Protein AF-A0A0L6JW85-F1 (afdb_monomer)

Solvent-accessible surface area (backbone atoms only — not comparable to full-atom values): 7751 Å² total; per-residue (Å²): 110,70,72,57,54,54,51,54,51,52,54,51,47,41,62,76,71,61,46,71,93,61,71,61,49,49,80,41,59,52,75,44,17,59,88,70,50,96,71,36,76,50,31,93,56,76,47,63,32,35,76,46,36,33,34,65,87,75,48,24,35,46,33,55,72,53,40,54,49,52,30,53,77,66,74,39,53,58,65,80,88,80,83,85,83,65,98,56,86,49,68,66,52,49,50,54,54,48,73,68,34,49,26,94,68,28,73,90,41,65,37,96,70,82,88,87,75,64,69,77,46,39,66,51,84,81,126

Radius of gyration: 16.47 Å; Cα contacts (8 Å, |Δi|>4): 156; chains: 1; bounding box: 37×32×45 Å

Foldseek 3Di:
DVVVVVVVLLQVLCVVVVVVQQPQKDWDWDWAAPPPDPPNVLDPDTFTATEWMAHPVVLWIDFPVVSVVVCVSSVHHYDDDDDQDDPDPPPVSQVVVQQPAADPSDRVHRDPGDDDDDRRGTDGPDD

Structure (mmCIF, N/CA/C/O backbone):
data_AF-A0A0L6JW85-F1
#
_entry.id   AF-A0A0L6JW85-F1
#
loop_
_atom_site.group_PDB
_atom_site.id
_atom_site.type_symbol
_atom_site.label_atom_id
_atom_site.label_alt_id
_atom_site.label_comp_id
_atom_site.label_asym_id
_atom_site.label_entity_id
_atom_site.label_seq_id
_atom_site.pdbx_PDB_ins_code
_atom_site.Cartn_x
_atom_site.Cartn_y
_atom_site.Cartn_z
_atom_site.occupancy
_atom_site.B_iso_or_equiv
_atom_site.auth_seq_id
_atom_site.auth_comp_id
_atom_site.auth_asym_id
_atom_site.auth_atom_id
_atom_site.pdbx_PDB_model_num
ATOM 1 N N . MET A 1 1 ? 10.614 -0.913 19.929 1.00 64.44 1 MET A N 1
ATOM 2 C CA . MET A 1 1 ? 9.932 0.344 20.285 1.00 64.44 1 MET A CA 1
ATOM 3 C C . MET A 1 1 ? 9.219 0.916 19.067 1.00 64.44 1 MET A C 1
ATOM 5 O O . MET A 1 1 ? 8.010 0.795 19.039 1.00 64.44 1 MET A O 1
ATOM 9 N N . PHE A 1 2 ? 9.934 1.290 17.998 1.00 76.56 2 PHE A N 1
ATOM 10 C CA . PHE A 1 2 ? 9.348 1.812 16.744 1.00 76.56 2 PHE A CA 1
ATOM 11 C C . PHE A 1 2 ? 8.121 1.063 16.174 1.00 76.56 2 PHE A C 1
ATOM 13 O O . PHE A 1 2 ? 7.145 1.697 15.807 1.00 76.56 2 PHE A O 1
ATOM 20 N N . TYR A 1 3 ? 8.130 -0.276 16.135 1.00 78.56 3 TYR A N 1
ATOM 21 C CA . TYR A 1 3 ? 6.990 -1.065 15.630 1.00 78.56 3 TYR A CA 1
ATOM 22 C C . TYR A 1 3 ? 5.679 -0.798 16.390 1.00 78.56 3 TYR A C 1
ATOM 24 O O . TYR A 1 3 ? 4.623 -0.696 15.776 1.00 78.56 3 TYR A O 1
ATOM 32 N N . PHE A 1 4 ? 5.755 -0.671 17.719 1.00 86.56 4 PHE A N 1
ATOM 33 C CA . PHE A 1 4 ? 4.589 -0.377 18.552 1.00 86.56 4 PHE A CA 1
ATOM 34 C C . PHE A 1 4 ? 4.155 1.081 18.392 1.00 86.56 4 PHE A C 1
ATOM 36 O O . PHE A 1 4 ? 2.969 1.337 18.268 1.00 86.56 4 PHE A O 1
ATOM 43 N N . GLU A 1 5 ? 5.108 2.014 18.281 1.00 89.44 5 GLU A N 1
ATOM 44 C CA . GLU A 1 5 ? 4.818 3.439 18.053 1.00 89.44 5 GLU A CA 1
ATOM 45 C C . GLU A 1 5 ? 4.014 3.664 16.762 1.00 89.44 5 GLU A C 1
ATOM 47 O O . GLU A 1 5 ? 3.039 4.412 16.772 1.00 89.44 5 GLU A O 1
ATOM 52 N N . VAL A 1 6 ?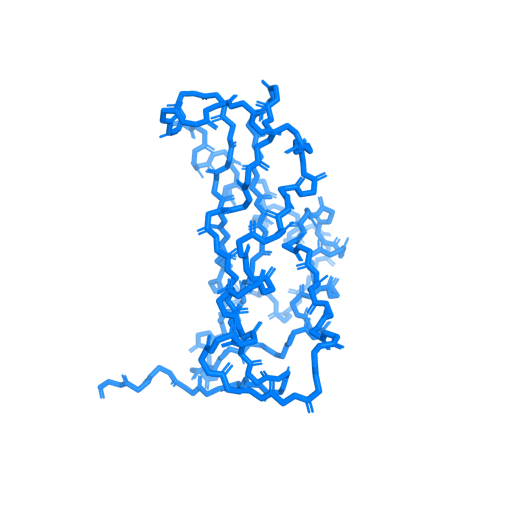 4.378 2.980 15.670 1.00 91.00 6 VAL A N 1
ATOM 53 C CA . VAL A 1 6 ? 3.626 3.035 14.403 1.00 91.00 6 VAL A CA 1
ATOM 54 C C . VAL A 1 6 ? 2.214 2.467 14.581 1.00 91.00 6 VAL A C 1
ATOM 56 O O . VAL A 1 6 ? 1.245 3.084 14.142 1.00 91.00 6 VAL A O 1
ATOM 59 N N . GLY A 1 7 ? 2.080 1.315 15.245 1.00 92.62 7 GLY A N 1
ATOM 60 C CA . GLY A 1 7 ? 0.775 0.700 15.514 1.00 92.62 7 GLY A CA 1
ATOM 61 C C . GLY A 1 7 ? -0.144 1.580 16.370 1.00 92.62 7 GLY A C 1
ATOM 62 O O . GLY A 1 7 ? -1.324 1.734 16.046 1.00 92.62 7 GLY A O 1
ATOM 63 N N . ASP A 1 8 ? 0.404 2.209 17.411 1.00 94.50 8 ASP A N 1
ATOM 64 C CA . ASP A 1 8 ? -0.315 3.131 18.294 1.00 94.50 8 ASP A CA 1
ATOM 65 C C . ASP A 1 8 ? -0.738 4.404 17.545 1.00 94.50 8 ASP A C 1
ATOM 67 O O . ASP A 1 8 ? -1.852 4.904 17.723 1.00 94.50 8 ASP A O 1
ATOM 71 N N . GLU A 1 9 ? 0.126 4.938 16.672 1.00 94.44 9 GLU A N 1
ATOM 72 C CA . GLU A 1 9 ? -0.206 6.097 15.844 1.00 94.44 9 GLU A CA 1
ATOM 73 C C . GLU A 1 9 ? -1.372 5.804 14.897 1.00 94.44 9 GLU A C 1
ATOM 75 O O . GLU A 1 9 ? -2.317 6.595 14.832 1.00 94.44 9 GLU A O 1
ATOM 80 N N . ILE A 1 10 ? -1.318 4.675 14.187 1.00 95.12 10 ILE A N 1
ATOM 81 C CA . ILE A 1 10 ? -2.353 4.275 13.230 1.00 95.12 10 ILE A CA 1
ATOM 82 C C . ILE A 1 10 ? -3.680 4.030 13.952 1.00 95.12 10 ILE A C 1
ATOM 84 O O . ILE A 1 10 ? -4.697 4.590 13.544 1.00 95.12 10 ILE A O 1
ATOM 88 N N . SER A 1 11 ? -3.665 3.279 15.057 1.00 94.81 11 SER A N 1
ATOM 89 C CA . SER A 1 11 ? -4.863 3.014 15.869 1.00 94.81 11 SER A CA 1
ATOM 90 C C . SER A 1 11 ? -5.520 4.317 16.330 1.00 94.81 11 SER A C 1
ATOM 92 O O . SER A 1 11 ? -6.707 4.542 16.102 1.00 94.81 11 SER A O 1
ATOM 94 N N . ARG A 1 12 ? -4.724 5.250 16.866 1.00 95.69 12 ARG A N 1
ATOM 95 C CA . ARG A 1 12 ? -5.208 6.570 17.293 1.00 95.69 12 ARG A CA 1
ATOM 96 C C . ARG A 1 12 ? -5.783 7.392 16.137 1.00 95.69 12 ARG A C 1
ATOM 98 O O . ARG A 1 12 ? -6.754 8.121 16.330 1.00 95.69 12 ARG A O 1
ATOM 105 N N . LYS A 1 13 ? -5.196 7.323 14.938 1.00 96.06 13 LYS A N 1
ATOM 106 C CA . LYS A 1 13 ? -5.729 8.006 13.745 1.00 96.06 13 LYS A CA 1
ATOM 107 C C . LYS A 1 13 ? -7.082 7.426 13.326 1.00 96.06 13 LYS A C 1
ATOM 109 O O . LYS A 1 13 ? -7.987 8.209 13.045 1.00 96.06 13 LYS A O 1
ATOM 114 N N . ILE A 1 14 ? -7.228 6.099 13.330 1.00 96.06 14 ILE A N 1
ATOM 115 C CA . ILE A 1 14 ? -8.497 5.413 13.033 1.00 96.06 14 ILE A CA 1
ATOM 116 C C . ILE A 1 14 ? -9.580 5.854 14.024 1.00 96.06 14 ILE A C 1
ATOM 118 O O . ILE A 1 14 ? -10.656 6.279 13.601 1.00 96.06 14 ILE A O 1
ATOM 122 N N . GLU A 1 15 ? -9.277 5.831 15.325 1.00 95.19 15 GLU A N 1
ATOM 123 C CA . GLU A 1 15 ? -10.203 6.249 16.385 1.00 95.19 15 GLU A CA 1
ATOM 124 C C . GLU A 1 15 ? -10.612 7.721 16.248 1.00 95.19 15 GLU A C 1
ATOM 126 O O . GLU A 1 15 ? -11.800 8.037 16.249 1.00 95.19 15 GLU A O 1
ATOM 131 N N . ASN A 1 16 ? -9.644 8.624 16.069 1.00 96.19 16 ASN A N 1
ATOM 132 C CA . ASN A 1 16 ? -9.907 10.061 15.959 1.00 96.19 16 ASN A CA 1
ATOM 133 C C . ASN A 1 16 ? -10.728 10.427 14.719 1.00 96.19 16 ASN A C 1
ATOM 135 O O . ASN A 1 16 ? -11.528 11.361 14.769 1.00 96.19 16 ASN A O 1
ATOM 139 N N . LYS A 1 17 ? -10.507 9.731 13.597 1.00 95.75 17 LYS A N 1
ATOM 140 C CA . LYS A 1 17 ? -11.254 9.958 12.353 1.00 95.75 17 LYS A CA 1
ATOM 141 C C . LYS A 1 17 ? -12.593 9.212 12.331 1.00 95.75 17 LYS A C 1
ATOM 143 O O . LYS A 1 17 ? -13.432 9.535 11.496 1.00 95.75 17 LYS A O 1
ATOM 148 N N . GLY A 1 18 ? -12.815 8.262 13.243 1.00 94.44 18 GLY A N 1
ATOM 149 C CA . GLY A 1 18 ? -14.057 7.492 13.332 1.00 94.44 18 GLY A CA 1
ATOM 150 C C . GLY A 1 18 ? -14.303 6.598 12.114 1.00 94.44 18 GLY A C 1
ATOM 151 O O . GLY A 1 18 ? -15.440 6.480 11.661 1.00 94.44 18 GLY A O 1
ATOM 152 N N . ILE A 1 19 ? -13.244 6.009 11.544 1.00 92.81 19 ILE A N 1
ATOM 153 C CA . ILE A 1 19 ? -13.340 5.198 10.320 1.00 92.81 19 ILE A CA 1
ATOM 154 C C . ILE A 1 19 ? -13.812 3.787 10.687 1.00 92.81 19 ILE A C 1
ATOM 156 O O . ILE A 1 19 ? -13.012 2.891 10.953 1.00 92.81 19 ILE A O 1
ATOM 160 N N . GLU A 1 20 ? -15.128 3.585 10.706 1.00 92.38 20 GLU A N 1
ATOM 161 C CA . GLU A 1 20 ? -15.754 2.320 11.118 1.00 92.38 20 GLU A CA 1
ATOM 162 C C . GLU A 1 20 ? -15.278 1.111 10.296 1.00 92.38 20 GLU A C 1
ATOM 164 O O . GLU A 1 20 ? -15.108 0.023 10.841 1.00 92.38 20 GLU A O 1
ATOM 169 N N . GLN A 1 21 ? -14.993 1.296 9.005 1.00 93.44 21 GLN A N 1
ATOM 170 C CA . GLN A 1 21 ? -14.492 0.244 8.113 1.00 93.44 21 GLN A CA 1
ATOM 171 C C . GLN A 1 21 ? -13.107 -0.288 8.514 1.00 93.44 21 GLN A C 1
ATOM 173 O O . GLN A 1 21 ? -12.706 -1.339 8.023 1.00 93.44 21 GLN A O 1
ATOM 178 N N . LEU A 1 22 ? -12.375 0.422 9.379 1.00 95.44 22 LEU A N 1
ATOM 179 C CA . LEU A 1 22 ? -11.034 0.054 9.839 1.00 95.44 22 LEU A CA 1
ATOM 180 C C . LEU A 1 22 ? -10.998 -0.378 11.313 1.00 95.44 22 LEU A C 1
ATOM 182 O O . LEU A 1 22 ? -9.913 -0.499 11.875 1.00 95.44 22 LEU A O 1
ATOM 186 N N . LYS A 1 23 ? -12.147 -0.612 11.962 1.00 90.81 23 LYS A N 1
ATOM 187 C CA . LYS A 1 23 ? -12.176 -1.034 13.375 1.00 90.81 23 LYS A CA 1
ATOM 188 C C . LYS A 1 23 ? -11.552 -2.407 13.613 1.00 90.81 23 LYS A C 1
ATOM 190 O O . LYS A 1 23 ? -10.767 -2.561 14.540 1.00 90.81 23 LYS A O 1
ATOM 195 N N . ASP A 1 24 ? -11.889 -3.377 12.767 1.00 93.88 24 ASP A N 1
ATOM 196 C CA . ASP A 1 24 ? -11.497 -4.783 12.930 1.00 93.88 24 ASP A CA 1
ATOM 197 C C . ASP A 1 24 ? -10.692 -5.266 11.718 1.00 93.88 24 ASP A C 1
ATOM 199 O O . ASP A 1 24 ? -11.037 -6.240 11.042 1.00 93.88 24 ASP A O 1
ATOM 203 N N . VAL A 1 25 ? -9.618 -4.541 11.409 1.00 95.69 25 VAL A N 1
ATOM 204 C CA . VAL A 1 25 ? -8.750 -4.847 10.269 1.00 95.69 25 VAL A CA 1
ATOM 205 C C . VAL A 1 25 ? -7.313 -5.107 10.700 1.00 95.69 25 VAL A C 1
ATOM 207 O O . VAL A 1 25 ? -6.848 -4.649 11.742 1.00 95.69 25 VAL A O 1
ATOM 210 N N . ILE A 1 26 ? -6.581 -5.812 9.846 1.00 96.00 26 ILE A N 1
ATOM 211 C CA . ILE A 1 26 ? -5.129 -5.939 9.908 1.00 96.00 26 ILE A CA 1
ATOM 212 C C . ILE A 1 26 ? -4.553 -5.133 8.746 1.00 96.00 26 ILE A C 1
ATOM 214 O O . ILE A 1 26 ? -4.848 -5.415 7.584 1.00 96.00 26 ILE A O 1
ATOM 218 N N . ILE A 1 27 ? -3.725 -4.135 9.054 1.00 96.06 27 ILE A N 1
ATOM 219 C CA . ILE A 1 27 ? -3.026 -3.327 8.048 1.00 96.06 27 ILE A CA 1
ATOM 220 C C . ILE A 1 27 ? -1.632 -3.914 7.838 1.00 96.06 27 ILE A C 1
ATOM 222 O O . ILE A 1 27 ? -0.814 -3.951 8.758 1.00 96.06 27 ILE A O 1
ATOM 226 N N . TYR A 1 28 ? -1.363 -4.359 6.614 1.00 95.56 28 TYR A N 1
ATOM 227 C CA . TYR A 1 28 ? -0.072 -4.888 6.202 1.00 95.56 28 TYR A CA 1
ATOM 228 C C . TYR A 1 28 ? 0.741 -3.814 5.485 1.00 95.56 28 TYR A C 1
ATOM 230 O O . TYR A 1 28 ? 0.249 -3.093 4.613 1.00 95.56 28 TYR A O 1
ATOM 238 N N . GLY A 1 29 ? 2.019 -3.737 5.832 1.00 94.19 29 GLY A N 1
ATOM 239 C CA . GLY A 1 29 ? 2.952 -2.810 5.220 1.00 94.19 29 GLY A CA 1
ATOM 240 C C . GLY A 1 29 ? 4.396 -3.206 5.479 1.00 94.19 29 GLY A C 1
ATOM 241 O O . GLY A 1 29 ? 4.681 -4.063 6.316 1.00 94.19 29 GLY A O 1
ATOM 242 N N . GLU A 1 30 ? 5.299 -2.562 4.754 1.00 90.94 30 GLU A N 1
ATOM 243 C CA . GLU A 1 30 ? 6.737 -2.736 4.907 1.00 90.94 30 GLU A CA 1
ATOM 244 C C . GLU A 1 30 ? 7.287 -1.625 5.803 1.00 90.94 30 GLU A C 1
ATOM 246 O O . GLU A 1 30 ? 7.050 -0.435 5.568 1.00 90.94 30 GLU A O 1
ATOM 251 N N . LEU A 1 31 ? 8.034 -2.006 6.839 1.00 88.44 31 LEU A N 1
ATOM 252 C CA . LEU A 1 31 ? 8.810 -1.049 7.618 1.00 88.44 31 LEU A CA 1
ATOM 253 C C . LEU A 1 31 ? 10.157 -0.847 6.938 1.00 88.44 31 LEU A C 1
ATOM 255 O O . LEU A 1 31 ? 10.983 -1.751 6.865 1.00 88.44 31 LEU A O 1
ATOM 259 N N . CYS A 1 32 ? 10.388 0.372 6.477 1.00 84.88 32 CYS A N 1
ATOM 260 C CA . CYS A 1 32 ? 11.554 0.744 5.697 1.00 84.88 32 CYS A CA 1
ATOM 261 C C . CYS A 1 32 ? 12.438 1.724 6.467 1.00 84.88 32 CYS A C 1
ATOM 263 O O . CYS A 1 32 ? 11.967 2.448 7.343 1.00 84.88 32 CYS A O 1
ATOM 265 N N . GLY A 1 33 ? 13.723 1.778 6.115 1.00 80.06 33 GLY A N 1
ATOM 266 C CA . GLY A 1 33 ? 14.658 2.790 6.613 1.00 80.06 33 GLY A CA 1
ATOM 267 C C . GLY A 1 33 ? 15.835 2.239 7.420 1.00 80.06 33 GLY A C 1
ATOM 268 O O . GLY A 1 33 ? 16.103 1.028 7.435 1.00 80.06 33 GLY A O 1
ATOM 269 N N . PRO A 1 34 ? 16.603 3.129 8.068 1.00 72.94 34 PRO A N 1
ATOM 270 C CA . PRO A 1 34 ? 17.906 2.790 8.610 1.00 72.94 34 PRO A CA 1
ATOM 271 C C . PRO A 1 34 ? 17.805 1.758 9.737 1.00 72.94 34 PRO A C 1
ATOM 273 O O . PRO A 1 34 ? 16.977 1.854 10.654 1.00 72.94 34 PRO A O 1
ATOM 276 N N . LYS A 1 35 ? 18.736 0.797 9.703 1.00 72.25 35 LYS A N 1
ATOM 277 C CA . LYS A 1 35 ? 18.889 -0.298 10.678 1.00 72.25 35 LYS A CA 1
ATOM 278 C C . LYS A 1 35 ? 17.767 -1.353 10.662 1.00 72.25 35 LYS A C 1
ATOM 280 O O . LYS 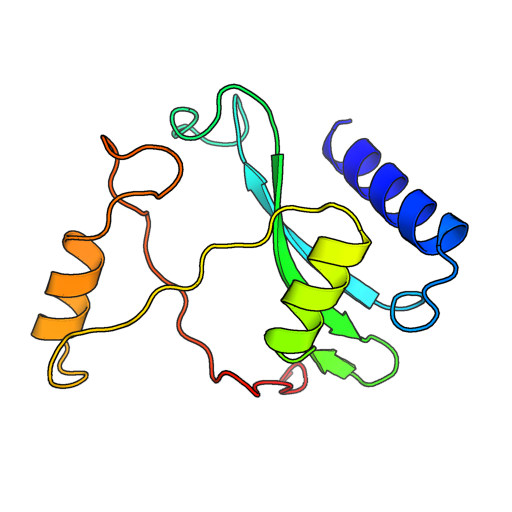A 1 35 ? 17.741 -2.169 11.578 1.00 72.25 35 LYS A O 1
ATOM 285 N N . ILE A 1 36 ? 16.871 -1.353 9.667 1.00 71.75 36 ILE A N 1
ATOM 286 C CA . ILE A 1 36 ? 15.865 -2.421 9.491 1.00 71.75 36 ILE A CA 1
ATOM 287 C C . ILE A 1 36 ? 16.417 -3.545 8.603 1.00 71.75 36 ILE A C 1
ATOM 289 O O . ILE A 1 36 ? 16.398 -4.706 8.999 1.00 71.75 36 ILE A O 1
ATOM 293 N N . GLN A 1 37 ? 17.018 -3.203 7.461 1.00 65.50 37 GLN A N 1
ATOM 294 C CA . GLN A 1 37 ? 17.763 -4.141 6.616 1.00 65.50 37 GLN A CA 1
ATOM 295 C C . GLN A 1 37 ? 19.145 -3.578 6.244 1.00 65.50 37 GLN A C 1
ATOM 297 O O . GLN A 1 37 ? 19.412 -2.386 6.408 1.00 65.50 37 GLN A O 1
ATOM 302 N N . LYS A 1 38 ? 20.036 -4.426 5.700 1.00 57.28 38 LYS A N 1
ATOM 303 C CA . LYS A 1 38 ? 21.348 -3.996 5.166 1.00 57.28 38 LYS A CA 1
ATOM 304 C C . LYS A 1 38 ? 21.221 -2.990 4.007 1.00 57.28 38 LYS A C 1
ATOM 306 O O . LYS A 1 38 ? 22.175 -2.273 3.733 1.00 57.28 38 LYS A O 1
ATOM 311 N N . GLY A 1 39 ? 20.055 -2.921 3.362 1.00 53.47 39 GLY A N 1
ATOM 312 C CA . GLY A 1 39 ? 19.718 -1.990 2.283 1.00 53.47 39 GLY A CA 1
ATOM 313 C C . GLY A 1 39 ? 19.164 -0.645 2.755 1.00 53.47 39 GLY A C 1
ATOM 314 O O . GLY A 1 39 ? 18.264 -0.117 2.117 1.00 53.47 39 GLY A O 1
ATOM 315 N N . GLY A 1 40 ? 19.675 -0.073 3.851 1.00 54.44 40 GLY A N 1
ATOM 316 C CA . GLY A 1 40 ? 19.238 1.220 4.412 1.00 54.44 40 GLY A CA 1
ATOM 317 C C . GLY A 1 40 ? 19.449 2.453 3.515 1.00 54.44 40 GLY A C 1
ATOM 318 O O . GLY A 1 40 ? 19.461 3.564 4.024 1.00 54.44 40 GLY A O 1
ATOM 319 N N . ASN A 1 41 ? 19.624 2.270 2.207 1.00 63.44 41 ASN A N 1
ATOM 320 C CA . ASN A 1 41 ? 19.900 3.321 1.231 1.00 63.44 41 ASN A CA 1
ATOM 321 C C . ASN A 1 41 ? 18.627 3.886 0.581 1.00 63.44 41 ASN A C 1
ATOM 323 O O . ASN A 1 41 ? 18.724 4.795 -0.236 1.00 63.44 41 ASN A O 1
ATOM 327 N N . TYR A 1 42 ? 17.445 3.341 0.884 1.00 66.38 42 TYR A N 1
ATOM 328 C CA . TYR A 1 42 ? 16.189 3.801 0.278 1.00 66.38 42 TYR A CA 1
ATOM 329 C C . TYR A 1 42 ? 15.543 4.971 1.024 1.00 66.38 42 TYR A C 1
ATOM 331 O O . TYR A 1 42 ? 14.830 5.753 0.406 1.00 66.38 42 TYR A O 1
ATOM 339 N N . PHE A 1 43 ? 15.777 5.090 2.334 1.00 71.19 43 PH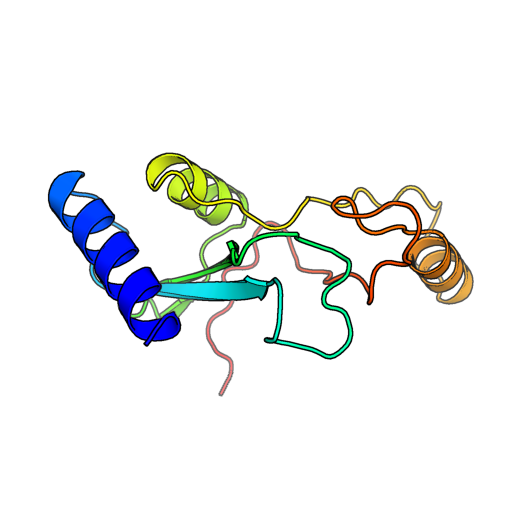E A N 1
ATOM 340 C CA . PHE A 1 43 ? 15.174 6.127 3.167 1.00 71.19 43 PHE A CA 1
ATOM 341 C C . PHE A 1 43 ? 16.154 6.582 4.241 1.00 71.19 43 PHE A C 1
ATOM 343 O O . PHE A 1 43 ? 16.777 5.749 4.902 1.00 71.19 43 PHE A O 1
ATOM 350 N N . GLU A 1 44 ? 16.251 7.896 4.425 1.00 71.62 44 GLU A N 1
ATOM 351 C CA . GLU A 1 44 ? 17.043 8.506 5.497 1.00 71.62 44 GLU A CA 1
ATOM 352 C C . GLU A 1 44 ? 16.380 8.295 6.867 1.00 71.62 44 GLU A C 1
ATOM 354 O O . GLU A 1 44 ? 17.066 8.018 7.849 1.00 71.62 44 GLU A O 1
ATOM 359 N N . ASP A 1 45 ? 15.043 8.311 6.899 1.00 79.62 45 ASP A N 1
ATOM 360 C CA . ASP A 1 45 ? 14.216 8.069 8.081 1.00 79.62 45 ASP A CA 1
ATOM 361 C C . ASP A 1 45 ? 13.486 6.725 8.018 1.00 79.62 45 ASP A C 1
ATOM 363 O O . ASP A 1 45 ? 13.374 6.085 6.968 1.00 79.62 45 ASP A O 1
ATOM 367 N N . ARG A 1 46 ? 12.966 6.278 9.165 1.00 83.62 46 ARG A N 1
ATOM 368 C CA . ARG A 1 46 ? 12.110 5.091 9.199 1.00 83.62 46 ARG A CA 1
ATOM 369 C C . ARG A 1 46 ? 10.702 5.426 8.725 1.00 83.62 46 ARG A C 1
ATOM 371 O O . ARG A 1 46 ? 10.134 6.432 9.136 1.00 83.62 46 ARG A O 1
ATOM 378 N N . LYS A 1 47 ? 10.127 4.543 7.915 1.00 86.94 47 LYS A N 1
ATOM 379 C CA . LYS A 1 47 ? 8.781 4.670 7.354 1.00 86.94 47 LYS A CA 1
ATOM 380 C C . LYS A 1 47 ? 8.010 3.364 7.463 1.00 86.94 47 LYS A C 1
ATOM 382 O O . LYS A 1 47 ? 8.614 2.298 7.531 1.00 86.94 47 LYS A O 1
ATOM 387 N N . PHE A 1 48 ? 6.688 3.466 7.421 1.00 91.62 48 PHE A N 1
ATOM 388 C CA . PHE A 1 48 ? 5.783 2.345 7.198 1.00 91.62 48 PHE A CA 1
ATOM 389 C C . PHE A 1 48 ? 5.034 2.583 5.891 1.00 91.62 48 PHE A C 1
ATOM 391 O O . PHE A 1 48 ? 4.452 3.652 5.717 1.00 91.62 48 PHE A O 1
ATOM 398 N N . ILE A 1 49 ? 5.092 1.621 4.974 1.00 93.31 49 ILE A N 1
ATOM 399 C CA . ILE A 1 49 ? 4.494 1.738 3.642 1.00 93.31 49 ILE A CA 1
ATOM 400 C C . ILE A 1 49 ? 3.448 0.643 3.485 1.00 93.31 49 ILE A C 1
ATOM 402 O O . ILE A 1 49 ? 3.785 -0.539 3.463 1.00 93.31 49 ILE A O 1
ATOM 406 N N . VAL A 1 50 ? 2.182 1.034 3.378 1.00 96.50 50 VAL A N 1
ATOM 407 C CA . VAL A 1 50 ? 1.041 0.114 3.316 1.00 96.50 50 VAL A CA 1
ATOM 408 C C . VAL A 1 50 ? 0.992 -0.592 1.959 1.00 96.50 50 VAL A C 1
ATOM 410 O O . VAL A 1 50 ? 1.153 0.041 0.912 1.00 96.50 50 VAL A O 1
ATOM 413 N N . PHE A 1 51 ? 0.728 -1.899 1.961 1.00 95.38 51 PHE A N 1
ATOM 414 C CA . PHE A 1 51 ? 0.482 -2.663 0.732 1.00 95.38 51 PHE A CA 1
ATOM 415 C C . PHE A 1 51 ? -0.789 -3.522 0.769 1.00 95.38 51 PHE A C 1
ATOM 417 O O . PHE A 1 51 ? -1.254 -3.933 -0.295 1.00 95.38 51 PHE A O 1
ATOM 424 N N . ASP A 1 52 ? -1.373 -3.787 1.944 1.00 95.31 52 ASP A N 1
ATOM 425 C CA . ASP A 1 52 ? -2.651 -4.501 2.037 1.00 95.31 52 ASP A CA 1
ATOM 426 C C . ASP A 1 52 ? -3.444 -4.159 3.297 1.00 95.31 52 ASP A C 1
ATOM 428 O O . ASP A 1 52 ? -2.888 -3.728 4.308 1.00 95.31 52 ASP A O 1
ATOM 432 N N . ILE A 1 53 ? -4.751 -4.414 3.248 1.00 95.62 53 ILE A N 1
ATOM 433 C CA . ILE A 1 53 ? -5.647 -4.333 4.406 1.00 95.62 53 ILE A CA 1
ATOM 434 C C . ILE A 1 53 ? -6.555 -5.557 4.384 1.00 95.62 53 ILE A C 1
ATOM 436 O O . ILE A 1 53 ? -7.175 -5.859 3.365 1.00 95.62 53 ILE A O 1
ATOM 440 N N . PHE A 1 54 ? -6.628 -6.260 5.507 1.00 95.00 54 PHE A N 1
ATOM 441 C CA . PHE A 1 54 ? -7.448 -7.449 5.680 1.00 95.00 54 PHE A CA 1
ATOM 442 C C . PHE A 1 54 ? -8.539 -7.195 6.711 1.00 95.00 54 PHE A C 1
ATOM 444 O O . PHE A 1 54 ? -8.243 -6.817 7.840 1.00 95.00 54 PHE A O 1
ATOM 451 N N . ASP A 1 55 ? -9.787 -7.428 6.333 1.00 94.06 55 ASP A N 1
ATOM 452 C CA . ASP A 1 55 ? -10.938 -7.326 7.220 1.00 94.06 55 ASP A CA 1
ATOM 453 C C . ASP A 1 55 ? -11.206 -8.673 7.890 1.00 94.06 55 ASP A C 1
ATOM 455 O O . ASP A 1 55 ? -11.523 -9.674 7.239 1.00 94.06 55 ASP A O 1
ATOM 459 N N . VAL A 1 56 ? -11.073 -8.676 9.217 1.00 93.25 56 VAL A N 1
ATOM 460 C CA . VAL A 1 56 ? -11.201 -9.872 10.053 1.00 93.25 56 VAL A CA 1
ATOM 461 C C . VAL A 1 56 ? -12.656 -10.331 10.140 1.00 93.25 56 VAL A C 1
ATOM 463 O O . VAL A 1 56 ? -12.912 -11.529 10.253 1.00 93.25 56 VAL A O 1
ATOM 466 N N . ASN A 1 57 ? -13.617 -9.410 10.040 1.00 92.00 57 ASN A N 1
ATOM 467 C CA . ASN A 1 57 ? -15.038 -9.734 10.116 1.00 92.00 57 ASN A CA 1
ATOM 468 C C . ASN A 1 57 ? -15.527 -10.435 8.846 1.00 92.00 57 ASN A C 1
ATOM 470 O O . ASN A 1 57 ? -16.380 -11.322 8.917 1.00 92.00 57 ASN A O 1
ATOM 474 N N . THR A 1 58 ? -15.002 -10.042 7.682 1.00 91.12 58 THR A N 1
ATOM 475 C CA . THR A 1 58 ? -15.399 -10.629 6.392 1.00 91.12 58 THR A CA 1
ATOM 476 C C . THR A 1 58 ? -14.442 -11.699 5.869 1.00 91.12 58 THR A C 1
ATOM 478 O O . THR A 1 58 ? -14.784 -12.353 4.878 1.00 91.12 58 THR A O 1
ATOM 481 N N . ASP A 1 59 ? -13.304 -11.916 6.542 1.00 91.50 59 ASP A N 1
ATOM 482 C CA . ASP A 1 59 ? -12.224 -12.836 6.153 1.00 91.50 59 ASP A CA 1
ATOM 483 C C . ASP A 1 59 ? -11.716 -12.543 4.732 1.00 91.50 59 ASP A C 1
ATOM 485 O O . ASP A 1 59 ? -11.576 -13.439 3.900 1.00 91.50 59 ASP A O 1
ATOM 489 N N . ARG A 1 60 ? -11.528 -11.260 4.40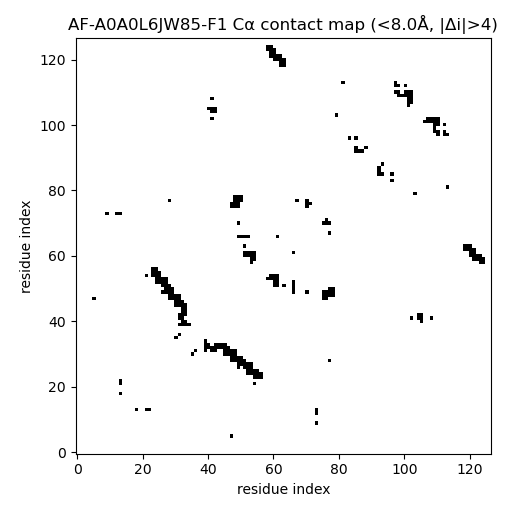0 1.00 91.25 60 ARG A N 1
ATOM 490 C CA . ARG A 1 60 ? -11.202 -10.808 3.037 1.00 91.25 60 ARG A CA 1
ATOM 491 C C . ARG A 1 60 ? -10.214 -9.659 3.033 1.00 91.25 60 ARG A C 1
ATOM 493 O O . ARG A 1 60 ? -10.275 -8.757 3.861 1.00 91.25 60 ARG A O 1
ATOM 500 N N . PH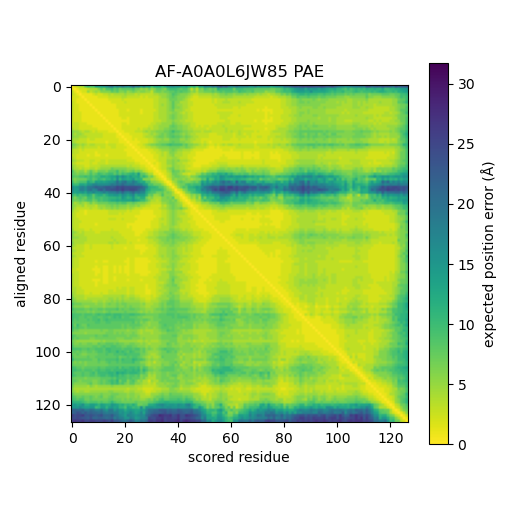E A 1 61 ? -9.363 -9.642 2.012 1.00 93.50 61 PHE A N 1
ATOM 501 C CA . PHE A 1 61 ? -8.585 -8.452 1.683 1.00 93.50 61 PHE A CA 1
ATOM 502 C C . PHE A 1 61 ? -9.457 -7.372 1.045 1.00 93.50 61 PHE A C 1
ATOM 504 O O . PHE A 1 61 ? -10.401 -7.656 0.300 1.00 93.50 61 PHE A O 1
ATOM 511 N N . PHE A 1 62 ? -9.104 -6.121 1.305 1.00 93.62 62 PHE A N 1
ATOM 512 C CA . PHE A 1 62 ? -9.648 -4.978 0.596 1.00 93.62 62 PHE A CA 1
ATOM 513 C C . PHE A 1 62 ? -9.156 -4.950 -0.851 1.00 93.62 62 PHE A C 1
ATOM 515 O O . PHE A 1 62 ? -8.080 -5.443 -1.193 1.00 93.62 62 PHE A O 1
ATOM 522 N N . THR A 1 63 ? -9.959 -4.341 -1.726 1.00 94.00 63 THR A N 1
ATOM 523 C CA . THR A 1 63 ? -9.496 -4.018 -3.076 1.00 94.00 63 THR A CA 1
ATOM 524 C C . THR A 1 63 ? -8.379 -2.985 -2.997 1.00 9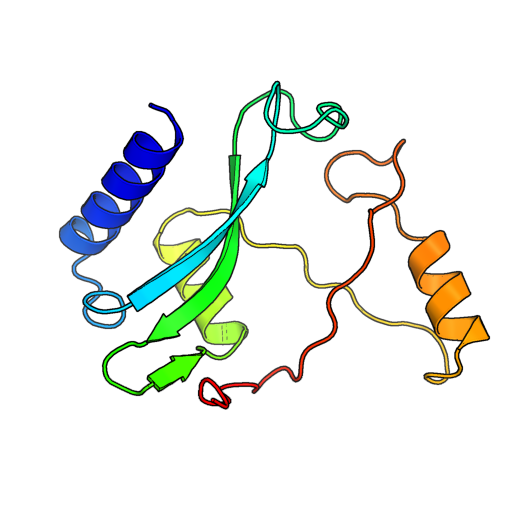4.00 63 THR A C 1
ATOM 526 O O . THR A 1 63 ? -8.324 -2.182 -2.067 1.00 94.00 63 THR A O 1
ATOM 529 N N . TRP A 1 64 ? -7.519 -2.944 -4.011 1.00 94.00 64 TRP A N 1
ATOM 530 C CA . TRP A 1 64 ? -6.426 -1.973 -4.029 1.00 94.00 64 TRP A CA 1
ATOM 531 C C . TRP A 1 64 ? -6.907 -0.508 -3.977 1.00 94.00 64 TRP A C 1
ATOM 533 O O . TRP A 1 64 ? -6.308 0.327 -3.301 1.00 94.00 64 TRP A O 1
ATO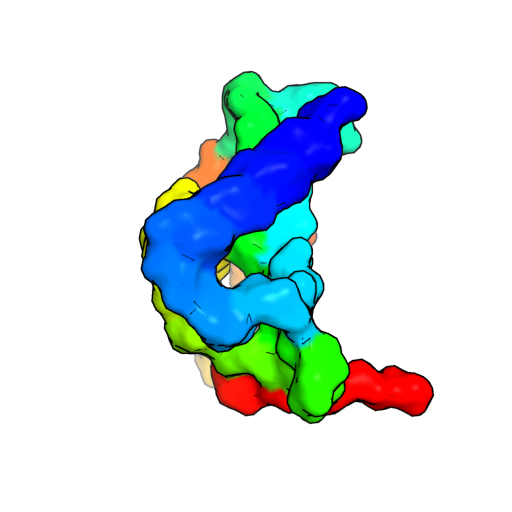M 543 N N . ASP A 1 65 ? -8.042 -0.202 -4.614 1.00 94.38 65 ASP A N 1
ATOM 544 C CA . ASP A 1 65 ? -8.647 1.134 -4.548 1.00 94.38 65 ASP A CA 1
ATOM 545 C C . ASP A 1 65 ? -9.083 1.491 -3.107 1.00 94.38 65 ASP A C 1
ATOM 547 O O . ASP A 1 65 ? -8.927 2.630 -2.678 1.00 94.38 65 ASP A O 1
ATOM 551 N N . ALA A 1 66 ? -9.576 0.519 -2.328 1.00 95.25 66 ALA A N 1
ATOM 552 C CA . ALA A 1 66 ? -9.902 0.728 -0.917 1.00 95.25 66 ALA A CA 1
ATOM 553 C C . ALA A 1 66 ? -8.639 0.851 -0.048 1.00 95.25 66 ALA A C 1
ATOM 555 O O . ALA A 1 66 ? -8.579 1.728 0.810 1.00 95.25 66 ALA A O 1
ATOM 556 N N . VAL A 1 67 ? -7.609 0.032 -0.299 1.00 95.94 67 VAL A N 1
ATOM 557 C CA . VAL A 1 67 ? -6.311 0.127 0.396 1.00 95.94 67 VAL A CA 1
ATOM 558 C C . VAL A 1 67 ? -5.708 1.522 0.230 1.00 95.94 67 VAL A C 1
ATOM 560 O O . VAL A 1 67 ? -5.372 2.168 1.220 1.00 95.94 67 VAL A O 1
ATOM 563 N N . THR A 1 68 ? -5.616 2.019 -1.005 1.00 96.25 68 THR A N 1
ATOM 564 C CA . THR A 1 68 ? -5.057 3.351 -1.292 1.00 96.25 68 THR A CA 1
ATOM 565 C C . THR A 1 68 ? -5.920 4.480 -0.737 1.00 96.25 68 THR A C 1
ATOM 567 O O . THR A 1 68 ? -5.384 5.453 -0.210 1.00 96.25 68 THR A O 1
ATOM 570 N N . HIS A 1 69 ? -7.248 4.352 -0.798 1.00 96.94 69 HIS A N 1
ATOM 571 C CA . HIS A 1 69 ? -8.164 5.312 -0.188 1.00 96.94 69 HIS A CA 1
ATOM 572 C C . HIS A 1 69 ? -7.924 5.445 1.321 1.00 96.94 69 HIS A C 1
ATOM 574 O O . HIS A 1 69 ? -7.643 6.545 1.793 1.00 96.94 69 HIS A O 1
ATOM 580 N N . PHE A 1 70 ? -7.947 4.335 2.063 1.00 97.56 70 PHE A N 1
ATOM 581 C CA . PHE A 1 70 ? -7.772 4.358 3.515 1.00 97.56 70 PHE A CA 1
ATOM 582 C C . PHE A 1 70 ? -6.347 4.716 3.945 1.00 97.56 70 PHE A C 1
ATOM 584 O O . PHE A 1 70 ? -6.175 5.421 4.937 1.00 97.56 70 PHE A O 1
ATOM 591 N N . ALA A 1 71 ? -5.320 4.307 3.192 1.00 97.12 71 ALA A N 1
ATOM 592 C CA . ALA A 1 71 ? -3.952 4.763 3.437 1.00 97.12 71 ALA A CA 1
ATOM 593 C C . ALA A 1 71 ? -3.857 6.297 3.352 1.00 97.12 71 ALA A C 1
ATOM 595 O O . ALA A 1 71 ? -3.325 6.929 4.263 1.00 97.12 71 ALA A O 1
ATOM 596 N N . ASN A 1 72 ? -4.464 6.906 2.327 1.00 96.69 72 ASN A N 1
ATOM 597 C CA . ASN A 1 72 ? -4.515 8.362 2.189 1.00 96.69 72 ASN A CA 1
ATOM 598 C C . ASN A 1 72 ? -5.325 9.029 3.312 1.00 96.69 72 ASN A C 1
ATOM 600 O O . ASN A 1 72 ? -4.885 10.043 3.854 1.00 96.69 72 ASN A O 1
ATOM 604 N N . GLU A 1 73 ? -6.477 8.469 3.701 1.00 96.62 73 GLU A N 1
ATOM 605 C CA . GLU A 1 73 ? -7.262 8.994 4.829 1.00 96.62 73 GLU A CA 1
ATOM 606 C C . GLU A 1 73 ? -6.484 8.961 6.149 1.00 96.62 73 GLU A C 1
ATOM 608 O O . GLU A 1 73 ? -6.631 9.868 6.970 1.00 96.62 73 GLU A O 1
ATOM 613 N N . LEU A 1 74 ? -5.624 7.959 6.345 1.00 96.25 74 LEU A N 1
ATOM 614 C CA . LEU A 1 74 ? -4.745 7.827 7.508 1.00 96.25 74 LEU A CA 1
ATOM 615 C C . LEU A 1 74 ? -3.412 8.580 7.372 1.00 96.25 74 LEU A C 1
ATOM 617 O O . LEU A 1 74 ? -2.592 8.537 8.295 1.00 96.25 74 LEU A O 1
ATOM 621 N N . GLU A 1 75 ? -3.200 9.295 6.265 1.00 95.50 75 GLU A N 1
ATOM 622 C CA . GLU A 1 75 ? -1.950 10.005 5.966 1.00 95.50 75 GLU A CA 1
ATOM 623 C C . GLU A 1 75 ? -0.737 9.055 6.021 1.00 95.50 75 GLU A C 1
ATOM 625 O O . GLU A 1 75 ? 0.297 9.363 6.615 1.00 95.50 75 GLU A O 1
ATOM 630 N N . LEU A 1 76 ? -0.901 7.860 5.448 1.00 94.69 76 LEU A N 1
ATOM 631 C CA . LEU A 1 76 ? 0.126 6.833 5.310 1.00 94.69 76 LEU A CA 1
ATOM 632 C C . LEU A 1 76 ? 0.550 6.707 3.846 1.00 94.69 76 LEU A C 1
ATOM 634 O O . LEU A 1 76 ? -0.284 6.712 2.939 1.00 94.69 76 LEU A O 1
ATOM 638 N N . ASP A 1 77 ? 1.851 6.522 3.624 1.00 94.00 77 ASP A N 1
ATOM 639 C CA . ASP A 1 77 ? 2.374 6.154 2.310 1.00 94.00 77 ASP A CA 1
ATOM 640 C C . ASP A 1 77 ? 1.908 4.726 1.955 1.00 94.00 77 ASP A C 1
ATOM 642 O O . ASP A 1 77 ? 1.889 3.830 2.804 1.00 94.00 77 ASP A O 1
ATOM 646 N N . SER A 1 78 ? 1.580 4.487 0.684 1.00 95.00 78 SER A N 1
ATOM 647 C CA . SER A 1 78 ? 1.348 3.143 0.136 1.00 95.00 78 SER A CA 1
ATOM 648 C C . SER A 1 78 ? 2.388 2.803 -0.929 1.00 95.00 78 SER A C 1
ATOM 650 O O . SER A 1 78 ? 3.070 3.691 -1.452 1.00 95.00 78 SER A O 1
ATOM 652 N N . VAL A 1 79 ? 2.566 1.511 -1.216 1.00 93.19 79 VAL A N 1
ATOM 653 C CA . VAL A 1 79 ? 3.516 1.071 -2.248 1.00 93.19 79 VAL A CA 1
ATOM 654 C C . VAL A 1 79 ? 3.141 1.656 -3.618 1.00 93.19 79 VAL A C 1
ATOM 656 O O . VAL A 1 79 ? 1.955 1.783 -3.929 1.00 93.19 79 VAL A O 1
ATOM 659 N N . PRO A 1 80 ? 4.124 2.016 -4.462 1.00 90.69 80 PRO A N 1
ATOM 660 C CA . PRO A 1 80 ? 3.842 2.589 -5.774 1.00 90.69 80 PRO A CA 1
ATOM 661 C C . PRO A 1 80 ? 3.164 1.565 -6.695 1.00 90.69 80 PRO A C 1
ATOM 663 O O . PRO A 1 80 ? 3.616 0.424 -6.810 1.00 90.69 80 PRO A O 1
ATOM 666 N N . GLU A 1 81 ? 2.121 1.987 -7.417 1.00 90.50 81 GLU A N 1
ATOM 667 C CA . GLU A 1 81 ? 1.602 1.203 -8.540 1.00 90.50 81 GLU A CA 1
ATOM 668 C C . GLU A 1 81 ? 2.640 1.157 -9.669 1.00 90.50 81 GLU A C 1
ATOM 670 O O . GLU A 1 81 ? 3.204 2.177 -10.073 1.00 90.50 81 GLU A O 1
ATOM 675 N N . VAL A 1 82 ? 2.851 -0.035 -10.223 1.00 89.12 82 VAL A N 1
ATOM 676 C CA . VAL A 1 82 ? 3.745 -0.254 -11.360 1.00 89.12 82 VAL A CA 1
ATOM 677 C C . VAL A 1 82 ? 2.907 -0.640 -12.573 1.00 89.12 82 VAL A C 1
ATOM 679 O O . VAL A 1 82 ? 2.169 -1.623 -12.545 1.00 89.12 82 VAL A O 1
ATOM 682 N N . THR A 1 83 ? 3.031 0.128 -13.657 1.00 88.62 83 THR A N 1
ATOM 683 C CA . THR A 1 83 ? 2.389 -0.205 -14.935 1.00 88.62 83 THR A CA 1
ATOM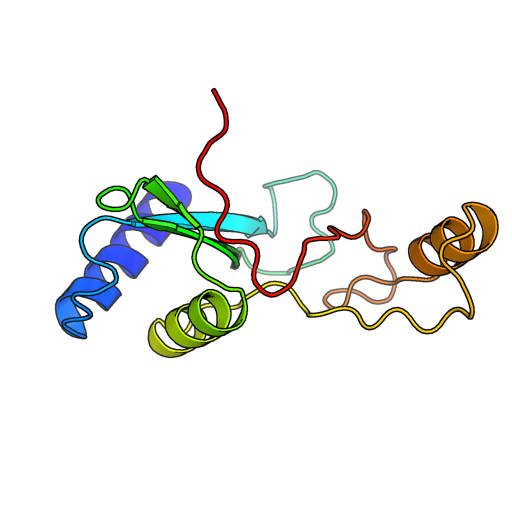 684 C C . THR A 1 83 ? 3.313 -1.097 -15.751 1.00 88.62 83 THR A C 1
ATOM 686 O O . THR A 1 83 ? 4.435 -0.707 -16.065 1.00 88.62 83 THR A O 1
ATOM 689 N N . TYR A 1 84 ? 2.836 -2.290 -16.101 1.00 88.94 84 TYR A N 1
ATOM 690 C CA . TYR A 1 84 ? 3.541 -3.195 -17.002 1.00 88.94 84 TYR A CA 1
ATOM 691 C C . TYR A 1 84 ? 3.323 -2.768 -18.458 1.00 88.94 84 TYR A C 1
ATOM 693 O O . TYR A 1 84 ? 2.184 -2.713 -18.918 1.00 88.94 84 TYR A O 1
ATOM 701 N N . ASP A 1 85 ? 4.406 -2.465 -19.172 1.00 88.81 85 ASP A N 1
ATOM 702 C CA . ASP A 1 85 ? 4.384 -1.861 -20.512 1.00 88.81 85 ASP A CA 1
ATOM 703 C C . ASP A 1 85 ? 4.875 -2.795 -21.633 1.00 88.81 85 ASP A C 1
ATOM 705 O O . ASP A 1 85 ? 4.928 -2.409 -22.803 1.00 88.81 85 ASP A O 1
ATOM 709 N N . LYS A 1 86 ? 5.232 -4.038 -21.300 1.00 91.75 86 LYS A N 1
ATOM 710 C CA . LYS A 1 86 ? 5.704 -5.027 -22.273 1.00 91.75 86 LYS A CA 1
ATOM 711 C C . LYS A 1 86 ? 4.526 -5.691 -23.005 1.00 91.75 86 LYS A C 1
ATOM 713 O O . LYS A 1 86 ? 3.423 -5.773 -22.465 1.00 91.75 86 LYS A O 1
ATOM 718 N N . PRO A 1 87 ? 4.746 -6.199 -24.233 1.00 91.62 87 PRO A N 1
ATOM 719 C CA . PRO A 1 87 ? 3.662 -6.652 -25.111 1.00 91.62 87 PRO A CA 1
ATOM 720 C C . PRO A 1 87 ? 2.935 -7.915 -24.634 1.00 91.62 87 PRO A C 1
ATOM 722 O O . PRO A 1 87 ? 1.793 -8.146 -25.026 1.00 91.62 87 PRO A O 1
ATOM 725 N N . ASP A 1 88 ? 3.588 -8.757 -23.834 1.00 92.31 88 ASP A N 1
ATOM 726 C CA . ASP A 1 88 ? 3.020 -9.994 -23.305 1.00 92.31 88 ASP A CA 1
ATOM 727 C C . ASP A 1 88 ? 3.694 -10.386 -21.981 1.00 92.31 88 ASP A C 1
ATOM 729 O O . ASP A 1 88 ? 4.716 -9.820 -21.608 1.00 92.31 88 ASP A O 1
ATOM 733 N N . LEU A 1 89 ? 3.128 -11.373 -21.279 1.00 90.62 89 LEU A N 1
ATOM 734 C CA . LEU A 1 89 ? 3.639 -11.890 -20.002 1.00 90.62 89 LEU A CA 1
ATOM 735 C C . LEU A 1 89 ? 4.677 -13.017 -20.171 1.00 90.62 89 LEU A C 1
ATOM 737 O O . LEU A 1 89 ? 4.816 -13.862 -19.283 1.00 90.62 89 LEU A O 1
ATOM 741 N N . LYS A 1 90 ? 5.392 -13.091 -21.305 1.00 94.81 90 LYS A N 1
ATOM 742 C CA . LYS A 1 90 ? 6.483 -14.070 -21.447 1.00 94.81 90 LYS A CA 1
ATOM 743 C C . LYS A 1 90 ? 7.568 -13.801 -20.410 1.00 94.81 90 LYS A C 1
ATOM 745 O O . LYS A 1 90 ? 7.855 -12.652 -20.070 1.00 94.81 90 LYS A O 1
ATOM 750 N N . VAL A 1 91 ? 8.187 -14.875 -19.925 1.00 93.06 91 VAL A N 1
ATOM 751 C CA . VAL A 1 91 ? 9.152 -14.836 -18.817 1.00 93.06 91 VAL A CA 1
ATOM 752 C C . VAL A 1 91 ? 10.291 -13.858 -19.099 1.00 93.06 91 VAL A C 1
ATOM 754 O O . VAL A 1 91 ? 10.693 -13.115 -18.208 1.00 93.06 91 VAL A O 1
ATOM 757 N N . GLU A 1 92 ? 10.778 -13.807 -20.336 1.00 94.19 92 GLU A N 1
ATOM 758 C CA . GLU A 1 92 ? 11.865 -12.926 -20.761 1.00 94.19 92 GLU A CA 1
ATOM 759 C C . GLU A 1 92 ? 11.465 -11.452 -20.646 1.00 94.19 92 GLU A C 1
ATOM 761 O O . GLU A 1 92 ? 12.221 -10.660 -20.088 1.00 94.19 92 GLU A O 1
ATOM 766 N N . ASN A 1 93 ? 10.252 -11.109 -21.088 1.00 93.06 93 ASN A N 1
ATOM 767 C CA . ASN A 1 93 ? 9.716 -9.750 -21.035 1.00 93.06 93 ASN A CA 1
ATOM 768 C C . ASN A 1 93 ? 9.462 -9.305 -19.590 1.00 93.06 93 ASN A C 1
ATOM 770 O O . ASN A 1 93 ? 9.811 -8.188 -19.211 1.00 93.06 93 ASN A O 1
ATOM 774 N N . VAL A 1 94 ? 8.881 -10.179 -18.759 1.00 90.88 94 VAL A N 1
ATOM 775 C CA . VAL A 1 94 ? 8.676 -9.912 -17.323 1.00 90.88 94 VAL A CA 1
ATOM 776 C C . VAL A 1 94 ? 10.016 -9.725 -16.613 1.00 90.88 94 VAL A C 1
ATOM 778 O O . VAL A 1 94 ? 10.191 -8.764 -15.866 1.00 90.88 94 VAL A O 1
ATOM 781 N N . LYS A 1 95 ? 10.992 -10.598 -16.878 1.00 89.88 95 LYS A N 1
ATOM 782 C CA . LYS A 1 95 ? 12.327 -10.512 -16.282 1.00 89.88 95 LYS A CA 1
ATOM 783 C C . LYS A 1 95 ? 13.052 -9.233 -16.695 1.00 89.88 95 LYS A C 1
ATOM 785 O O . LYS A 1 95 ? 13.619 -8.564 -15.836 1.00 89.88 95 LYS A O 1
ATOM 790 N N . GLU A 1 96 ? 13.038 -8.895 -17.982 1.00 90.31 96 GLU A N 1
ATOM 791 C CA . GLU A 1 96 ? 13.635 -7.661 -18.498 1.00 90.31 96 GLU A CA 1
ATOM 792 C C . GLU A 1 96 ? 12.999 -6.431 -17.838 1.00 90.31 96 GLU A C 1
ATOM 794 O O . GLU A 1 96 ? 13.712 -5.545 -17.371 1.00 90.31 96 GLU A O 1
ATOM 799 N N . PHE A 1 97 ? 11.667 -6.414 -17.730 1.00 91.12 97 PHE A N 1
ATOM 800 C CA . PHE A 1 97 ? 10.931 -5.341 -17.070 1.00 91.12 97 PHE A CA 1
ATOM 801 C C . PHE A 1 97 ? 11.349 -5.167 -15.605 1.00 91.12 97 PHE A C 1
ATOM 803 O O . PHE A 1 97 ? 11.682 -4.052 -15.213 1.00 91.12 97 PHE A O 1
ATOM 810 N N . ILE A 1 98 ? 11.376 -6.251 -14.816 1.00 88.62 98 ILE A N 1
ATOM 811 C CA . ILE A 1 98 ? 11.736 -6.216 -13.387 1.00 88.62 98 ILE A CA 1
ATOM 812 C C . ILE A 1 98 ? 13.180 -5.750 -13.193 1.00 88.62 98 ILE A C 1
ATOM 814 O O . ILE A 1 98 ? 13.431 -4.875 -12.372 1.00 88.62 98 ILE A O 1
ATOM 818 N N . LEU A 1 99 ? 14.129 -6.293 -13.964 1.00 87.56 99 LEU A N 1
ATOM 819 C CA . LEU A 1 99 ? 15.548 -5.933 -13.842 1.00 87.56 99 LEU A CA 1
ATOM 820 C C . LEU A 1 99 ? 15.835 -4.479 -14.241 1.00 87.56 99 LEU A C 1
ATOM 822 O O . LEU A 1 99 ? 16.817 -3.899 -13.776 1.00 87.56 99 LEU A O 1
ATOM 826 N N . ALA A 1 100 ? 14.992 -3.891 -15.091 1.00 87.94 100 ALA A N 1
ATOM 827 C CA . ALA A 1 100 ? 15.072 -2.482 -15.450 1.00 87.94 100 ALA A CA 1
ATOM 828 C C . ALA A 1 100 ? 14.475 -1.551 -14.377 1.00 87.94 100 ALA A C 1
ATOM 830 O O . ALA A 1 100 ? 14.775 -0.355 -14.390 1.00 87.94 100 ALA A O 1
ATOM 831 N N . GLN A 1 101 ? 13.662 -2.065 -13.442 1.00 87.12 101 GLN A N 1
ATOM 832 C CA . GLN A 1 101 ? 13.035 -1.230 -12.421 1.00 87.12 101 GLN A CA 1
ATOM 833 C C . GLN A 1 101 ? 14.048 -0.747 -11.385 1.00 87.12 101 GLN A C 1
ATOM 835 O O . GLN A 1 101 ? 14.774 -1.510 -10.739 1.00 87.12 101 GLN A O 1
ATOM 840 N N . LYS A 1 102 ? 14.049 0.566 -11.182 1.00 86.12 102 LYS A N 1
ATOM 841 C CA . LYS A 1 102 ? 14.722 1.213 -10.059 1.00 86.12 102 LYS A CA 1
ATOM 842 C C . LYS A 1 102 ? 13.726 1.439 -8.934 1.00 86.12 102 LYS A C 1
ATOM 844 O O . LYS A 1 102 ? 12.531 1.586 -9.182 1.00 86.12 102 LYS A O 1
ATOM 849 N N . SER A 1 103 ? 14.217 1.494 -7.701 1.00 82.69 103 SER A N 1
ATOM 850 C CA . SER A 1 103 ? 13.371 1.908 -6.586 1.00 82.69 103 SER A CA 1
ATOM 851 C C . SER A 1 103 ? 12.902 3.349 -6.805 1.00 82.69 103 SER A C 1
ATOM 853 O O . SER A 1 103 ? 13.700 4.225 -7.147 1.00 82.69 103 SER A O 1
ATOM 855 N N . VAL A 1 104 ? 11.614 3.614 -6.576 1.00 82.75 104 VAL A N 1
ATOM 856 C CA . VAL A 1 104 ? 11.068 4.982 -6.636 1.00 82.75 104 VAL A CA 1
ATOM 857 C C . VAL A 1 104 ? 11.652 5.883 -5.543 1.00 82.75 104 VAL A C 1
ATOM 859 O O . VAL A 1 104 ? 11.649 7.102 -5.689 1.00 82.75 104 VAL A O 1
ATOM 862 N N . TYR A 1 105 ? 12.187 5.281 -4.478 1.00 81.00 105 TYR A N 1
ATOM 863 C CA . TYR A 1 105 ? 12.749 5.978 -3.323 1.00 81.00 105 TYR A CA 1
ATOM 864 C C . TYR A 1 105 ? 14.264 6.190 -3.436 1.00 81.00 105 TYR A C 1
ATOM 866 O O . TYR A 1 105 ? 14.794 7.132 -2.860 1.00 81.00 105 TYR A O 1
ATOM 874 N N . ASN A 1 106 ? 14.963 5.369 -4.230 1.00 83.06 106 ASN A N 1
ATOM 875 C CA . ASN A 1 106 ? 16.352 5.624 -4.608 1.00 83.06 106 ASN A CA 1
ATOM 876 C C . ASN A 1 106 ? 16.670 5.048 -5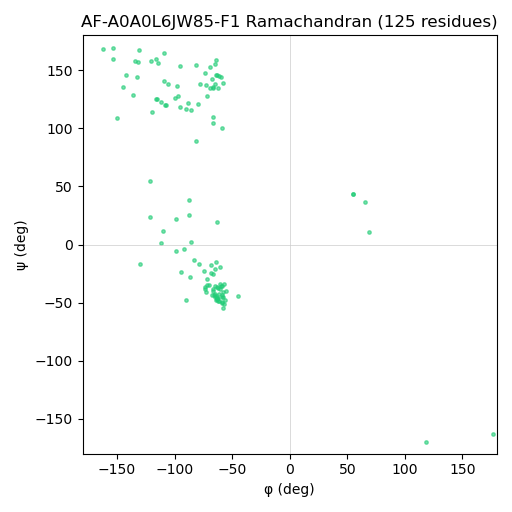.998 1.00 83.06 106 ASN A C 1
ATOM 878 O O . ASN A 1 106 ? 16.811 3.837 -6.170 1.00 83.06 106 ASN A O 1
ATOM 882 N N . LYS A 1 107 ? 16.845 5.939 -6.983 1.00 81.75 107 LYS A N 1
ATOM 883 C CA . LYS A 1 107 ? 17.074 5.579 -8.393 1.00 81.75 107 LYS A CA 1
ATOM 884 C C . LYS A 1 107 ? 18.423 4.902 -8.656 1.00 81.75 107 LYS A C 1
ATOM 886 O O . LYS A 1 107 ? 18.591 4.268 -9.698 1.00 81.75 107 LYS A O 1
ATOM 891 N N . GLU A 1 108 ? 19.380 5.024 -7.740 1.00 83.12 108 GLU A N 1
ATOM 892 C CA . GLU A 1 108 ? 20.689 4.375 -7.858 1.00 83.12 108 GLU A CA 1
ATOM 893 C C . GLU A 1 108 ? 20.597 2.867 -7.585 1.00 83.12 108 GLU A C 1
ATOM 895 O O . GLU A 1 108 ? 21.393 2.084 -8.109 1.00 83.12 108 GLU A O 1
ATOM 900 N N . PHE A 1 109 ? 19.562 2.435 -6.859 1.00 80.50 109 PHE A N 1
ATOM 901 C CA . PHE A 1 109 ? 19.345 1.045 -6.476 1.00 80.50 109 PHE A CA 1
ATOM 902 C C . PHE A 1 109 ? 18.212 0.414 -7.293 1.00 80.50 109 PHE A C 1
ATOM 904 O O . PHE A 1 109 ? 17.181 1.029 -7.576 1.00 80.50 109 PHE A O 1
ATOM 911 N N . GLY A 1 110 ? 18.422 -0.835 -7.713 1.00 79.88 110 GLY A N 1
ATOM 912 C CA . GLY A 1 110 ? 17.355 -1.641 -8.306 1.00 79.88 110 GLY A CA 1
ATOM 913 C C . GLY A 1 110 ? 16.257 -1.902 -7.280 1.00 79.88 110 GLY A C 1
ATOM 914 O O . GLY A 1 110 ? 16.550 -2.039 -6.093 1.00 79.88 110 GLY A O 1
ATOM 915 N N . ALA A 1 111 ? 15.004 -1.962 -7.726 1.00 83.25 111 ALA A N 1
ATOM 916 C CA . ALA A 1 111 ? 13.950 -2.513 -6.882 1.00 83.25 111 ALA A CA 1
ATOM 917 C C . ALA A 1 111 ? 14.250 -3.999 -6.602 1.00 83.25 111 ALA A C 1
ATOM 919 O O . ALA A 1 111 ? 14.793 -4.690 -7.464 1.00 83.25 111 ALA A O 1
ATOM 920 N N . GLU A 1 112 ? 13.904 -4.498 -5.412 1.00 82.31 112 GLU A N 1
ATOM 921 C CA . GLU A 1 112 ? 14.061 -5.926 -5.083 1.00 82.31 112 GLU A CA 1
ATOM 922 C C . GLU A 1 112 ? 13.229 -6.810 -6.024 1.00 82.31 112 GLU A C 1
ATOM 924 O O . GLU A 1 112 ? 13.672 -7.870 -6.466 1.00 82.31 112 GLU A O 1
ATOM 929 N N . GLY A 1 113 ? 12.034 -6.336 -6.370 1.00 84.62 113 GLY A N 1
ATOM 930 C CA . GLY A 1 113 ? 11.117 -7.007 -7.271 1.00 84.62 113 GLY A CA 1
ATOM 931 C C . GLY A 1 113 ? 9.805 -6.244 -7.403 1.00 84.62 113 GLY A C 1
ATOM 932 O O . GLY A 1 113 ? 9.709 -5.067 -7.055 1.00 84.62 113 GLY A O 1
ATOM 933 N N . VAL A 1 114 ? 8.789 -6.937 -7.912 1.00 88.19 114 VAL A N 1
ATOM 934 C CA . VAL A 1 114 ? 7.416 -6.438 -8.035 1.00 88.19 114 VAL A CA 1
ATOM 935 C C . VAL A 1 114 ? 6.451 -7.495 -7.511 1.00 88.19 114 VAL A C 1
ATOM 937 O O . VAL A 1 114 ? 6.668 -8.691 -7.711 1.00 88.19 114 VAL A O 1
ATOM 940 N N . VAL A 1 115 ? 5.370 -7.058 -6.870 1.00 89.06 115 VAL A N 1
ATOM 941 C CA . VAL A 1 115 ? 4.254 -7.929 -6.490 1.00 89.06 115 VAL A CA 1
ATOM 942 C C . VAL A 1 115 ? 3.145 -7.748 -7.518 1.00 89.06 115 VAL A C 1
ATOM 944 O O . VAL A 1 115 ? 2.711 -6.629 -7.778 1.00 89.06 115 VAL A O 1
ATOM 947 N N . ILE A 1 116 ? 2.688 -8.851 -8.113 1.00 86.56 116 ILE A N 1
ATOM 948 C CA . ILE A 1 116 ? 1.586 -8.849 -9.078 1.00 86.56 116 ILE A CA 1
ATOM 949 C C . ILE A 1 116 ? 0.369 -9.466 -8.399 1.00 86.56 116 ILE A C 1
ATOM 951 O O . ILE A 1 116 ? 0.401 -10.628 -7.999 1.00 86.56 116 ILE A O 1
ATOM 955 N N . ARG A 1 117 ? -0.714 -8.694 -8.305 1.00 85.50 117 ARG A N 1
ATOM 956 C CA . ARG A 1 117 ? -2.007 -9.144 -7.777 1.00 85.50 117 ARG A CA 1
ATOM 957 C C . ARG A 1 117 ? -3.138 -8.745 -8.711 1.00 85.50 117 ARG A C 1
ATOM 959 O O . ARG A 1 117 ? -3.023 -7.790 -9.479 1.00 85.50 117 ARG A O 1
ATOM 966 N N . HIS A 1 118 ? -4.256 -9.455 -8.632 1.00 83.88 118 HIS A N 1
ATOM 967 C CA . HIS A 1 118 ? -5.457 -9.037 -9.342 1.00 83.88 118 HIS A CA 1
ATOM 968 C C . HIS A 1 118 ? -6.017 -7.756 -8.688 1.00 83.88 118 HIS A C 1
ATOM 970 O O . HIS A 1 118 ? -6.106 -7.666 -7.467 1.00 83.88 118 HIS A O 1
ATOM 976 N N . ARG A 1 119 ? -6.400 -6.737 -9.474 1.00 80.31 119 ARG A N 1
ATOM 977 C CA . ARG A 1 119 ? -6.792 -5.414 -8.923 1.00 80.31 119 ARG A CA 1
ATOM 978 C C . ARG A 1 119 ? -7.978 -5.492 -7.955 1.00 80.31 119 ARG A C 1
ATOM 980 O O . ARG A 1 119 ? -8.040 -4.770 -6.965 1.00 80.31 119 ARG A O 1
ATOM 987 N N . LYS A 1 120 ? -8.916 -6.394 -8.252 1.00 84.75 120 LYS A N 1
ATOM 988 C CA . LYS A 1 120 ? -10.096 -6.686 -7.424 1.00 84.75 120 LYS A CA 1
ATOM 989 C C . LYS A 1 120 ? -9.903 -7.926 -6.554 1.00 84.75 120 LYS A C 1
ATOM 991 O O . LYS A 1 120 ? -10.878 -8.599 -6.242 1.00 84.75 120 LYS A O 1
ATOM 996 N N . ASP A 1 121 ? -8.657 -8.305 -6.280 1.00 79.00 121 ASP A N 1
ATOM 997 C CA . ASP A 1 121 ? -8.385 -9.432 -5.402 1.00 79.00 121 ASP A CA 1
ATOM 998 C C . ASP A 1 121 ? -8.834 -9.099 -3.983 1.00 79.00 121 ASP A C 1
ATOM 1000 O O . ASP A 1 121 ? -8.238 -8.253 -3.319 1.00 79.00 121 ASP A O 1
ATOM 1004 N N . THR A 1 122 ? -9.900 -9.768 -3.564 1.00 78.81 122 THR A N 1
ATOM 1005 C CA . THR A 1 122 ? -10.413 -9.772 -2.196 1.00 78.81 122 THR A CA 1
ATOM 1006 C C . THR A 1 122 ? -10.427 -11.202 -1.659 1.00 78.81 122 THR A C 1
ATOM 1008 O O . THR A 1 122 ? -11.317 -11.547 -0.876 1.00 78.81 122 THR A O 1
ATOM 1011 N N . LEU A 1 123 ? -9.595 -12.099 -2.210 1.00 64.69 123 LEU A N 1
ATOM 1012 C CA . LEU A 1 123 ? -9.688 -13.521 -1.910 1.00 64.69 123 LEU A CA 1
ATOM 1013 C C . LEU A 1 123 ? -9.533 -13.744 -0.399 1.00 64.69 123 LEU A C 1
ATOM 1015 O O . LEU A 1 123 ? -8.707 -13.091 0.238 1.00 64.69 123 LEU A O 1
ATOM 1019 N N . PRO A 1 124 ? -10.329 -14.653 0.183 1.00 57.38 124 PRO A N 1
ATOM 1020 C CA . PRO A 1 124 ? -10.146 -15.033 1.570 1.00 57.38 124 PRO A CA 1
ATOM 1021 C C . PRO A 1 124 ? -8.793 -15.712 1.758 1.00 57.38 124 PRO A C 1
ATOM 1023 O O . PRO A 1 124 ? -8.225 -16.259 0.803 1.00 57.38 124 PRO A O 1
ATOM 1026 N N . HIS A 1 125 ? -8.296 -15.721 2.995 1.00 54.06 125 HIS A N 1
ATOM 1027 C CA . HIS A 1 125 ? -7.124 -16.509 3.351 1.00 54.06 125 HIS A CA 1
ATOM 1028 C C . HIS A 1 125 ? -7.426 -17.989 3.053 1.00 54.06 125 HIS A C 1
ATOM 1030 O O . HIS A 1 125 ? -8.145 -18.659 3.795 1.00 54.06 125 HIS A O 1
ATOM 1036 N N . ARG A 1 126 ? -6.935 -18.513 1.919 1.00 53.53 126 ARG A N 1
ATOM 1037 C CA . ARG A 1 126 ? -7.021 -19.949 1.631 1.00 53.53 126 ARG A CA 1
ATOM 1038 C C . ARG A 1 126 ? -6.136 -20.665 2.651 1.00 53.53 126 ARG A C 1
ATOM 1040 O O . ARG A 1 126 ? -4.916 -20.588 2.543 1.00 53.53 126 ARG A O 1
ATOM 1047 N N . ARG A 1 127 ? -6.775 -21.300 3.637 1.00 43.22 127 ARG A N 1
ATOM 1048 C CA . ARG A 1 127 ? -6.140 -22.293 4.513 1.00 43.22 127 ARG A CA 1
ATOM 1049 C C . ARG A 1 127 ? -5.590 -23.460 3.702 1.00 43.22 127 ARG A C 1
ATOM 1051 O O . ARG A 1 127 ? -6.251 -23.836 2.704 1.00 43.22 127 ARG A O 1
#

pLDDT: mean 86.74, std 11.27, range [43.22, 97.56]

InterPro domains:
  IPR021122 RNA ligase domain, REL/Rln2 [PF09414] (10-121)

Organism: NCBI:txid398512

Mean predicted aligned error: 5.71 Å

Nearest PDB structures (foldseek):
  6vt1-assembly4_D  TM=6.774E-01  e=2.130E-03  Naegleria gruberi
  6vtf-assembly4_D  TM=6.674E-01  e=1.751E-03  Naegleria gruberi
  6vt6-assembly1_A  TM=6.709E-01  e=1.995E-03  Naegleria gruberi
  6vtb-assembly1_A  TM=6.699E-01  e=2.426E-03  Naegleria gruberi
  6vt8-assembly1_A  TM=6.552E-01  e=3.830E-03  Naegleria gruberi

Sequence (127 aa):
MFYFEVGDEISRKIENKGIEQLKDVIIYGELCGPKIQKGGNYFEDRKFIVFDIFDVNTDRFFTWDAVTHFANELELDSVPEVTYDKPDLKVENVKEFILAQKSVYNKEFGAEGVVIRHRKDTLPHRR

Secondary structure (DSSP, 8-state):
-HHHHHHHHHHHHHHHHT-GGGTTEEEEEEEESTTTSTTTTS-SS-EEEEEEEEETTTTEEPPHHHHHHHHHHTT-EEPPP----SSS--HHHHHHHHHHPBPSS-TTSB-S------TT-------